Protein AF-A0A848VJ06-F1 (afdb_monomer)

Secondary structure (DSSP, 8-state):
--TTTTTSTT-SS---HHHHT-TTGGG------GGGSPPTTSTT--HHHHHT--HHHHHHHTTT-GGGGGHHHHHHHHHHHHHHHHHH--

Sequence (90 aa):
PRETAGEIGNWIYGCDVCQEVCPWNRFSSTTTEDRYRARPQLPQTSLEEWEELDVPAYRELFRRSAVKRTKYEGLMRNVRNALRNRDNVR

Foldseek 3Di:
DVVCLLVPAQDLDDDCVCVVPDPCNVVDDDDPDPVPDQDPVPVPDDLVNVLVQDPVNVCVNQPVHPVCVCPPVSSNSSSVSNVVNVVVPD

Structure (mmCIF, N/CA/C/O backbone):
data_AF-A0A848VJ06-F1
#
_entry.id   AF-A0A848VJ06-F1
#
loop_
_atom_site.group_PDB
_atom_site.id
_atom_site.type_symbol
_atom_site.label_atom_id
_atom_site.label_alt_id
_atom_site.label_comp_id
_atom_site.label_asym_id
_atom_site.label_entity_id
_atom_site.label_seq_id
_atom_site.pdbx_PDB_ins_code
_atom_site.Cartn_x
_atom_site.Cartn_y
_atom_site.Cartn_z
_atom_site.occupancy
_atom_site.B_iso_or_equiv
_atom_site.auth_seq_id
_atom_site.auth_comp_id
_atom_site.auth_asym_id
_atom_site.auth_atom_id
_atom_site.pdbx_PDB_model_num
ATOM 1 N N . PRO A 1 1 ? -13.259 6.965 0.046 1.00 70.56 1 PRO A N 1
ATOM 2 C CA . PRO A 1 1 ? -14.594 7.589 0.179 1.00 70.56 1 PRO A CA 1
ATOM 3 C C . PRO A 1 1 ? -15.611 6.503 0.520 1.00 70.56 1 PRO A C 1
ATOM 5 O O . PRO A 1 1 ? -15.244 5.335 0.422 1.00 70.56 1 PRO A O 1
ATOM 8 N N . ARG A 1 2 ? -16.827 6.838 0.966 1.00 76.12 2 ARG A N 1
ATOM 9 C CA . ARG A 1 2 ? -17.816 5.781 1.233 1.00 76.12 2 ARG A CA 1
ATOM 10 C C . ARG A 1 2 ? -18.310 5.151 -0.066 1.00 76.12 2 ARG A C 1
ATOM 12 O O . ARG A 1 2 ? -18.486 3.942 -0.071 1.00 76.12 2 ARG A O 1
ATOM 19 N N . GLU A 1 3 ? -18.440 5.930 -1.146 1.00 82.75 3 GLU A N 1
ATOM 20 C CA . GLU A 1 3 ? -18.908 5.401 -2.431 1.00 82.75 3 GLU A CA 1
ATOM 21 C C . GLU A 1 3 ? -17.982 4.318 -3.005 1.00 82.75 3 GLU A C 1
ATOM 23 O O . GLU A 1 3 ? -18.462 3.291 -3.458 1.00 82.75 3 GLU A O 1
ATOM 28 N N . THR 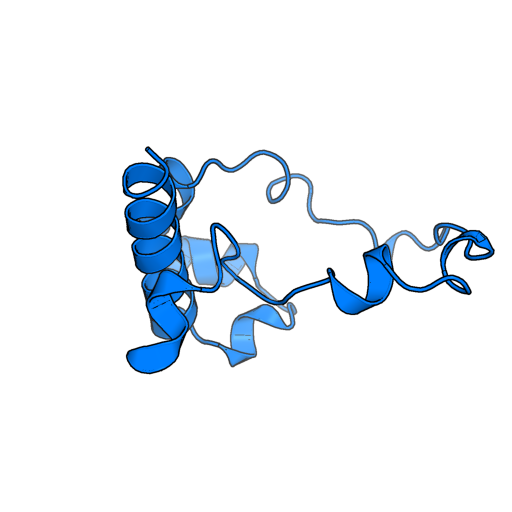A 1 4 ? -16.662 4.480 -2.883 1.00 81.88 4 THR A N 1
ATOM 29 C CA . THR A 1 4 ? -15.684 3.540 -3.455 1.00 81.88 4 THR A CA 1
ATOM 30 C C . THR A 1 4 ? -15.249 2.431 -2.498 1.00 81.88 4 THR A C 1
ATOM 32 O O . THR A 1 4 ? -14.457 1.572 -2.872 1.00 81.88 4 THR A O 1
ATOM 35 N N . ALA A 1 5 ? -15.722 2.420 -1.246 1.00 84.00 5 ALA A N 1
ATOM 36 C CA . ALA A 1 5 ? -15.218 1.491 -0.231 1.00 84.00 5 ALA A CA 1
ATOM 37 C C . ALA A 1 5 ? -15.437 0.012 -0.599 1.00 84.00 5 ALA A C 1
ATOM 39 O O . ALA A 1 5 ? -14.578 -0.805 -0.277 1.00 84.00 5 ALA A O 1
ATOM 40 N N . GLY A 1 6 ? -16.539 -0.304 -1.289 1.00 85.12 6 GLY A N 1
ATOM 41 C CA . GLY A 1 6 ? -16.886 -1.662 -1.728 1.00 85.12 6 GLY A CA 1
ATOM 42 C C . GLY A 1 6 ? -16.229 -2.114 -3.036 1.00 85.12 6 GLY A C 1
ATOM 43 O O . GLY A 1 6 ? -16.267 -3.293 -3.361 1.00 85.12 6 GLY A O 1
ATOM 44 N N . GLU A 1 7 ? -15.625 -1.197 -3.793 1.00 86.00 7 GLU A N 1
ATOM 45 C CA . GLU A 1 7 ? -15.144 -1.461 -5.161 1.00 86.00 7 GLU A CA 1
ATOM 46 C C . GLU A 1 7 ? -13.641 -1.777 -5.213 1.00 86.00 7 GLU A C 1
ATOM 48 O O . GLU A 1 7 ? -13.134 -2.302 -6.199 1.00 86.00 7 GLU A O 1
ATOM 53 N N . ILE A 1 8 ? -12.911 -1.464 -4.139 1.00 85.81 8 ILE A N 1
ATOM 54 C CA . ILE A 1 8 ? -11.441 -1.535 -4.061 1.00 85.81 8 ILE A CA 1
ATOM 55 C C . ILE A 1 8 ? -10.972 -2.933 -3.580 1.00 85.81 8 ILE A C 1
ATOM 57 O O . ILE A 1 8 ? -9.801 -3.141 -3.276 1.00 85.81 8 ILE A O 1
AT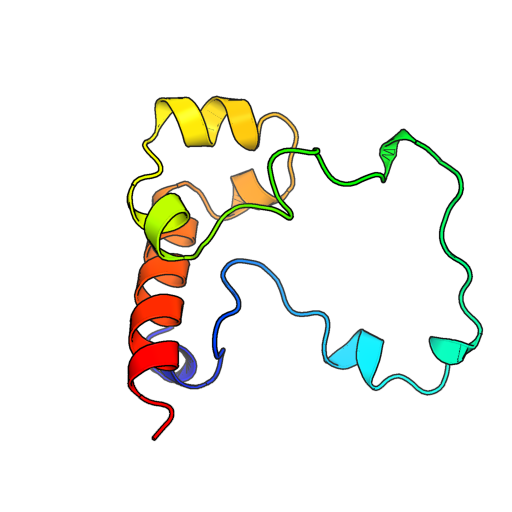OM 61 N N . GLY A 1 9 ? -11.868 -3.923 -3.491 1.00 88.62 9 GLY A N 1
ATOM 62 C CA . GLY A 1 9 ? -11.512 -5.298 -3.119 1.00 88.62 9 GLY A CA 1
ATOM 63 C C . GLY A 1 9 ? -10.683 -5.371 -1.829 1.00 88.62 9 GLY A C 1
ATOM 64 O O . GLY A 1 9 ? -11.013 -4.712 -0.841 1.00 88.62 9 GLY A O 1
ATOM 65 N N . ASN A 1 10 ? -9.583 -6.131 -1.865 1.00 91.56 10 ASN A N 1
ATOM 66 C CA . ASN A 1 10 ? -8.697 -6.352 -0.715 1.00 91.56 10 ASN A CA 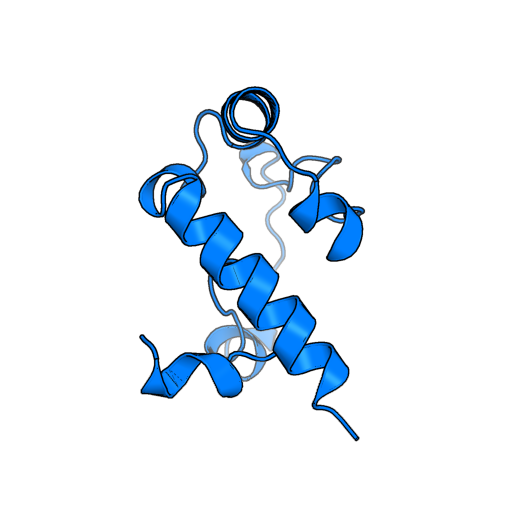1
ATOM 67 C C . ASN A 1 10 ? -7.482 -5.398 -0.670 1.00 91.56 10 ASN A C 1
ATOM 69 O O . ASN A 1 10 ? -6.558 -5.619 0.116 1.00 91.56 10 ASN A O 1
ATOM 73 N N . TRP A 1 11 ? -7.435 -4.348 -1.501 1.00 91.94 11 TRP A N 1
ATOM 74 C CA . TRP A 1 11 ? -6.296 -3.423 -1.517 1.00 91.94 11 TRP A CA 1
ATOM 75 C C . TRP A 1 11 ? -6.320 -2.479 -0.308 1.00 91.94 11 TRP A C 1
ATOM 77 O O . TRP A 1 11 ? -7.234 -1.673 -0.130 1.00 91.94 11 TRP A O 1
ATOM 87 N N . ILE A 1 12 ? -5.263 -2.527 0.508 1.00 93.88 12 ILE A N 1
ATOM 88 C CA . ILE A 1 12 ? -5.129 -1.672 1.700 1.00 93.88 12 ILE A CA 1
ATOM 89 C C . ILE A 1 12 ? -4.337 -0.379 1.432 1.00 93.88 12 ILE A C 1
ATOM 91 O O . ILE A 1 12 ? -4.510 0.620 2.140 1.00 93.88 12 ILE A O 1
ATOM 95 N N . TYR A 1 13 ? -3.496 -0.356 0.389 1.00 93.25 13 TYR A N 1
ATOM 96 C CA . TYR A 1 13 ? -2.710 0.810 -0.023 1.00 93.25 13 TYR A CA 1
ATOM 97 C C . TYR A 1 13 ? -2.300 0.731 -1.500 1.00 93.25 13 TYR A C 1
ATOM 99 O O . TYR A 1 13 ? -1.632 -0.217 -1.898 1.00 93.25 13 TYR A O 1
ATOM 107 N N . GLY A 1 14 ? -2.622 1.766 -2.282 1.00 92.00 14 GLY A N 1
ATOM 108 C CA . GLY A 1 14 ? -2.316 1.799 -3.718 1.00 92.00 14 GLY A CA 1
ATOM 109 C C . GLY A 1 14 ? -3.171 0.831 -4.546 1.00 92.00 14 GLY A C 1
ATOM 110 O O . GLY A 1 14 ? -4.063 0.172 -4.018 1.00 92.00 14 GLY A O 1
ATOM 111 N N . CYS A 1 15 ? -2.926 0.805 -5.855 1.00 91.88 15 CYS A N 1
ATOM 112 C CA . CYS A 1 15 ? -3.520 -0.123 -6.815 1.00 91.88 15 CYS A CA 1
ATOM 113 C C . CYS A 1 15 ? -2.594 -0.200 -8.032 1.00 91.88 15 CYS A C 1
ATOM 115 O O . CYS A 1 15 ? -2.227 0.845 -8.572 1.00 91.88 15 CYS A O 1
ATOM 117 N N . ASP A 1 16 ? -2.257 -1.416 -8.457 1.00 93.06 16 ASP A N 1
ATOM 118 C CA . ASP A 1 16 ? -1.369 -1.661 -9.598 1.00 93.06 16 ASP A CA 1
ATOM 119 C C . ASP A 1 16 ? -2.104 -2.238 -10.816 1.00 93.06 16 ASP A C 1
ATOM 121 O O . ASP A 1 16 ? -1.481 -2.500 -11.839 1.00 93.06 16 ASP A O 1
ATOM 125 N N . VAL A 1 17 ? -3.439 -2.344 -10.786 1.00 93.56 17 VAL A N 1
ATOM 126 C CA . VAL A 1 17 ? -4.233 -2.919 -11.892 1.00 93.56 17 VAL A CA 1
ATOM 127 C C . VAL A 1 17 ? -3.942 -2.228 -13.225 1.00 93.56 17 VAL A C 1
ATOM 129 O O . VAL A 1 17 ? -3.785 -2.893 -14.244 1.00 93.56 17 VAL A O 1
ATOM 132 N N . CYS A 1 18 ? -3.813 -0.896 -13.243 1.00 94.88 18 CYS A N 1
ATOM 133 C CA . CYS A 1 18 ? -3.494 -0.170 -14.476 1.00 94.88 18 CYS A CA 1
ATOM 134 C C . CYS A 1 18 ? -2.100 -0.510 -15.028 1.00 94.88 18 CYS A C 1
ATOM 136 O O . CYS A 1 18 ? -1.886 -0.428 -16.236 1.00 94.88 18 CYS A O 1
ATOM 138 N N . GLN A 1 19 ? -1.167 -0.906 -14.160 1.00 94.69 19 GLN A N 1
ATOM 139 C CA . GLN A 1 19 ? 0.153 -1.388 -14.545 1.00 94.69 19 GLN A CA 1
ATOM 140 C C . GLN A 1 19 ? 0.108 -2.855 -14.987 1.00 94.69 19 GLN A C 1
ATOM 142 O O . GLN A 1 19 ? 0.757 -3.197 -15.972 1.00 94.69 19 GLN A O 1
ATOM 147 N N . GLU A 1 20 ? -0.665 -3.703 -14.311 1.00 92.69 20 GLU A N 1
ATOM 148 C CA . GLU A 1 20 ? -0.813 -5.130 -14.629 1.00 92.69 20 GLU A CA 1
ATOM 149 C C . GLU A 1 20 ? -1.459 -5.357 -16.002 1.00 92.69 20 GLU A C 1
ATOM 151 O O . GLU A 1 20 ? -1.002 -6.198 -16.773 1.00 92.69 20 GLU A O 1
ATOM 156 N N . VAL A 1 21 ? -2.485 -4.570 -16.347 1.00 95.62 21 VAL A N 1
ATOM 157 C CA . VAL A 1 21 ? -3.178 -4.679 -17.646 1.00 95.62 21 VAL A CA 1
ATOM 158 C C . VAL A 1 21 ? -2.457 -3.942 -18.779 1.00 95.62 21 VAL A C 1
ATOM 160 O O . VAL A 1 21 ? -2.877 -4.017 -19.935 1.00 95.62 21 VAL A O 1
ATOM 163 N N . CYS A 1 22 ? -1.389 -3.196 -18.478 1.00 96.56 22 CYS A N 1
ATOM 164 C CA . CYS A 1 22 ? -0.697 -2.381 -19.469 1.00 96.56 22 CYS A CA 1
ATOM 165 C C . CYS A 1 22 ? 0.082 -3.264 -20.464 1.00 96.56 22 CYS A C 1
ATOM 167 O O . CYS A 1 22 ? 1.016 -3.966 -20.063 1.00 96.56 22 CYS A O 1
ATOM 169 N N . PRO A 1 23 ? -0.185 -3.174 -21.784 1.00 96.06 23 PRO A N 1
ATOM 170 C CA . PRO A 1 23 ? 0.499 -3.999 -22.783 1.00 96.06 23 PRO A CA 1
ATOM 171 C C . PRO A 1 23 ? 1.994 -3.680 -22.911 1.00 96.06 23 PRO A C 1
ATOM 173 O O . PRO A 1 23 ? 2.742 -4.485 -23.462 1.00 96.06 23 PRO A O 1
ATOM 176 N N . TRP A 1 24 ? 2.439 -2.522 -22.416 1.00 96.50 24 TRP A N 1
ATOM 177 C CA . TRP A 1 24 ? 3.847 -2.130 -22.411 1.00 96.50 24 TRP A CA 1
ATOM 178 C C . TRP A 1 24 ? 4.619 -2.698 -21.217 1.00 96.50 24 TRP A C 1
ATOM 180 O O . TRP A 1 24 ? 5.809 -2.975 -21.346 1.00 96.50 24 TRP A O 1
ATOM 190 N N . ASN A 1 25 ? 3.960 -2.947 -20.081 1.00 95.25 25 ASN A N 1
ATOM 191 C CA . ASN A 1 25 ? 4.640 -3.439 -18.880 1.00 95.25 25 ASN A CA 1
ATOM 192 C C . ASN A 1 25 ? 5.135 -4.883 -19.007 1.00 95.25 25 ASN A C 1
ATOM 194 O O . ASN A 1 25 ? 6.069 -5.262 -18.304 1.00 95.25 25 ASN A O 1
ATOM 198 N N . ARG A 1 26 ? 4.616 -5.661 -19.967 1.00 92.12 26 ARG A N 1
ATOM 199 C CA . ARG A 1 26 ? 5.162 -6.989 -20.310 1.00 92.12 26 ARG A CA 1
ATOM 200 C C . ARG A 1 26 ? 6.620 -6.953 -20.786 1.00 92.12 26 ARG A C 1
ATOM 202 O O . ARG A 1 26 ? 7.270 -7.989 -20.817 1.00 92.12 26 ARG A O 1
ATOM 209 N N . PHE A 1 27 ? 7.103 -5.781 -21.203 1.00 95.31 27 PHE A N 1
ATOM 210 C CA . PHE A 1 27 ? 8.485 -5.560 -21.629 1.00 95.31 27 PHE A CA 1
ATOM 211 C C . PHE A 1 27 ? 9.371 -4.996 -20.507 1.00 95.31 27 PHE A C 1
ATOM 213 O O . PHE A 1 27 ? 10.547 -4.723 -20.739 1.00 95.31 27 PHE A O 1
ATOM 220 N N . SER A 1 28 ? 8.813 -4.768 -19.314 1.00 92.94 28 SER A N 1
ATOM 221 C CA . SER A 1 28 ? 9.566 -4.266 -18.166 1.00 92.94 28 SER A CA 1
ATOM 222 C C . SER A 1 28 ? 10.410 -5.368 -17.520 1.00 92.94 28 SER A C 1
ATOM 224 O O . SER A 1 28 ? 10.061 -6.547 -17.562 1.00 92.94 28 SER A O 1
ATOM 226 N N . SER A 1 29 ? 1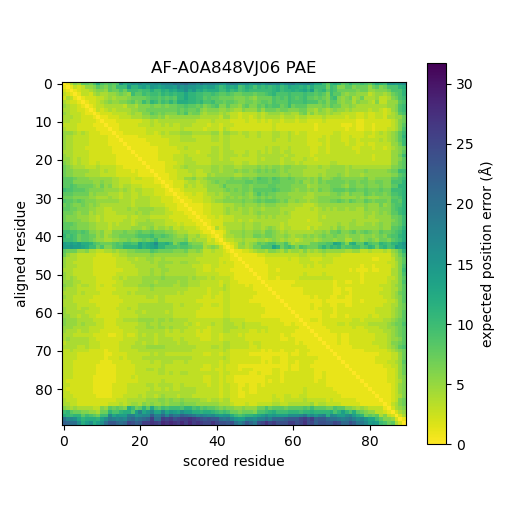1.518 -4.966 -16.899 1.00 92.88 29 SER A N 1
ATOM 227 C CA . SER A 1 29 ? 12.401 -5.858 -16.146 1.00 92.88 29 SER A CA 1
ATOM 228 C C . SER A 1 29 ? 12.401 -5.459 -14.677 1.00 92.88 29 SER A C 1
ATOM 230 O O . SER A 1 29 ? 12.469 -4.272 -14.350 1.00 92.88 29 SER A O 1
ATOM 232 N N . THR A 1 30 ? 12.377 -6.449 -13.785 1.00 92.06 30 THR A N 1
ATOM 233 C CA . THR A 1 30 ? 12.523 -6.216 -12.345 1.00 92.06 30 THR A CA 1
ATOM 234 C C . THR A 1 30 ? 13.859 -5.540 -12.053 1.00 92.06 30 THR A C 1
ATOM 236 O O . THR A 1 30 ? 14.900 -5.927 -12.584 1.00 92.06 30 THR A O 1
ATOM 239 N N . THR A 1 31 ? 13.838 -4.526 -11.190 1.00 93.56 31 THR A N 1
ATOM 240 C CA . THR A 1 31 ? 15.057 -3.831 -10.775 1.00 93.56 31 THR A CA 1
ATOM 241 C C . THR A 1 31 ? 15.963 -4.732 -9.933 1.00 93.56 31 THR A C 1
ATOM 243 O O . THR A 1 31 ? 15.492 -5.524 -9.118 1.00 93.56 31 THR A O 1
ATOM 246 N N . THR A 1 32 ? 17.274 -4.576 -10.099 1.00 95.25 32 THR A N 1
ATOM 247 C CA . THR A 1 32 ? 18.303 -5.234 -9.278 1.00 95.25 32 THR A CA 1
ATOM 248 C C . THR A 1 32 ? 18.750 -4.376 -8.092 1.00 95.25 32 THR A C 1
ATOM 250 O O . THR A 1 32 ? 19.601 -4.792 -7.314 1.00 95.25 32 THR A O 1
ATOM 253 N N . GLU A 1 33 ? 18.203 -3.169 -7.952 1.00 95.81 33 GLU A N 1
ATOM 254 C CA . GLU A 1 33 ? 18.559 -2.220 -6.901 1.00 95.81 33 GLU A CA 1
ATOM 255 C C . GLU A 1 33 ? 17.916 -2.607 -5.563 1.00 95.81 33 GLU A C 1
ATOM 257 O O . GLU A 1 33 ? 16.700 -2.503 -5.376 1.00 95.81 33 GLU A O 1
ATOM 262 N N . ASP A 1 34 ? 18.739 -2.988 -4.586 1.00 92.25 34 ASP A N 1
ATOM 263 C CA . ASP A 1 34 ? 18.267 -3.509 -3.297 1.00 92.25 34 ASP A CA 1
ATOM 264 C C . ASP A 1 34 ? 17.383 -2.531 -2.514 1.00 92.25 34 ASP A C 1
ATOM 266 O O . ASP A 1 34 ? 16.480 -2.947 -1.787 1.00 92.25 34 ASP A O 1
ATOM 270 N N . ARG A 1 35 ? 17.575 -1.220 -2.707 1.00 90.25 35 ARG A N 1
ATOM 271 C CA . ARG A 1 35 ? 16.768 -0.172 -2.059 1.00 90.25 35 ARG A CA 1
ATOM 272 C C . ARG A 1 35 ? 15.276 -0.224 -2.412 1.00 90.25 35 ARG A C 1
ATOM 274 O O . ARG A 1 35 ? 14.481 0.387 -1.701 1.00 90.25 35 ARG A O 1
ATOM 281 N N . TYR A 1 36 ? 14.908 -0.897 -3.506 1.00 89.69 36 TYR A N 1
ATOM 282 C CA . TYR A 1 36 ? 13.519 -1.059 -3.942 1.00 89.69 36 TYR A CA 1
ATOM 283 C C . TYR A 1 36 ? 12.903 -2.398 -3.530 1.00 89.69 36 TYR A C 1
ATOM 285 O O . TYR A 1 36 ? 11.715 -2.611 -3.773 1.00 89.69 36 TYR A O 1
ATOM 293 N N . ARG A 1 37 ? 13.658 -3.297 -2.883 1.00 89.69 37 ARG A N 1
ATOM 294 C CA . ARG A 1 37 ? 13.086 -4.543 -2.363 1.00 89.69 37 ARG A CA 1
ATOM 295 C C . ARG A 1 37 ? 12.076 -4.245 -1.256 1.00 89.69 37 ARG A C 1
ATOM 297 O O . ARG A 1 37 ? 12.295 -3.391 -0.393 1.00 89.69 37 ARG A O 1
ATOM 304 N N . ALA A 1 38 ? 10.968 -4.982 -1.270 1.00 88.31 38 ALA A N 1
ATOM 305 C CA . ALA A 1 38 ? 9.987 -4.929 -0.197 1.00 88.31 38 ALA A CA 1
ATOM 306 C C . ALA A 1 38 ? 10.624 -5.356 1.135 1.00 88.31 38 ALA A C 1
ATOM 308 O O . ALA A 1 38 ? 11.512 -6.209 1.181 1.00 88.31 38 ALA A O 1
ATOM 309 N N . ARG A 1 39 ? 10.148 -4.769 2.237 1.00 88.75 39 ARG A N 1
ATOM 310 C CA . ARG A 1 39 ? 10.561 -5.193 3.579 1.00 88.75 39 ARG A CA 1
ATOM 311 C C . ARG A 1 39 ? 10.057 -6.618 3.818 1.00 88.75 39 ARG A C 1
ATOM 313 O O . ARG A 1 39 ? 8.876 -6.840 3.558 1.00 88.75 39 ARG A O 1
ATOM 320 N N . PRO A 1 40 ? 10.876 -7.547 4.343 1.00 84.25 40 PRO A N 1
ATOM 321 C CA . PRO A 1 40 ? 10.494 -8.954 4.502 1.00 84.25 40 PRO A CA 1
ATOM 322 C C . PRO A 1 40 ? 9.186 -9.180 5.267 1.00 84.25 40 PRO A C 1
ATOM 324 O O . PRO A 1 40 ? 8.496 -10.161 5.027 1.00 84.25 40 PRO A O 1
ATOM 327 N N . GLN A 1 41 ? 8.834 -8.261 6.167 1.00 79.75 41 GLN A N 1
ATOM 328 C CA . GLN A 1 41 ? 7.635 -8.346 6.992 1.00 79.75 41 GLN A CA 1
ATOM 329 C C . GLN A 1 41 ? 6.338 -8.067 6.217 1.00 79.75 41 GLN A C 1
ATOM 331 O O . GLN A 1 41 ? 5.292 -8.492 6.674 1.00 79.75 41 GLN A O 1
ATOM 336 N N . LEU A 1 42 ? 6.372 -7.362 5.076 1.00 83.94 42 LEU A N 1
ATOM 337 C CA . LEU A 1 42 ? 5.152 -6.931 4.371 1.00 83.94 42 LEU A CA 1
ATOM 338 C C . LEU A 1 42 ? 4.456 -8.049 3.567 1.00 83.94 42 LEU A C 1
ATOM 340 O O . LEU A 1 42 ? 3.238 -8.156 3.672 1.00 83.94 42 LEU A O 1
ATOM 344 N N . PRO A 1 43 ? 5.158 -8.885 2.773 1.00 73.44 43 PRO A N 1
ATOM 345 C CA . PRO A 1 43 ? 4.510 -9.881 1.913 1.00 73.44 43 PRO A CA 1
ATOM 346 C C . PRO A 1 43 ? 3.860 -11.055 2.656 1.00 73.44 43 PRO A C 1
ATOM 348 O O . PRO A 1 43 ? 3.264 -11.905 2.007 1.00 73.44 43 PRO A O 1
ATOM 351 N N . GLN A 1 44 ? 4.046 -11.166 3.973 1.00 78.56 44 GLN A N 1
ATOM 352 C CA . GLN A 1 44 ? 3.603 -12.318 4.769 1.00 78.56 44 GLN A CA 1
ATOM 353 C C . GLN A 1 44 ? 2.420 -11.997 5.693 1.00 78.56 44 GLN A C 1
ATOM 355 O O . GLN A 1 44 ? 1.925 -12.897 6.356 1.00 78.56 44 GLN A O 1
ATOM 360 N N . THR A 1 45 ? 1.969 -10.741 5.749 1.00 87.00 45 THR A N 1
ATOM 361 C CA . THR A 1 45 ? 0.934 -10.299 6.694 1.00 87.00 45 THR A CA 1
ATOM 362 C C . THR A 1 45 ? -0.469 -10.483 6.111 1.00 87.00 45 THR A C 1
ATOM 364 O O . THR A 1 45 ? -0.812 -9.874 5.093 1.00 87.00 45 THR A O 1
ATOM 367 N N . SER A 1 46 ? -1.283 -11.301 6.775 1.00 91.56 46 SER A N 1
ATOM 368 C CA . SER A 1 46 ? -2.719 -11.476 6.517 1.00 91.56 46 SER A CA 1
ATOM 369 C C . SER A 1 46 ? -3.533 -10.221 6.866 1.00 91.56 46 SER A C 1
ATOM 3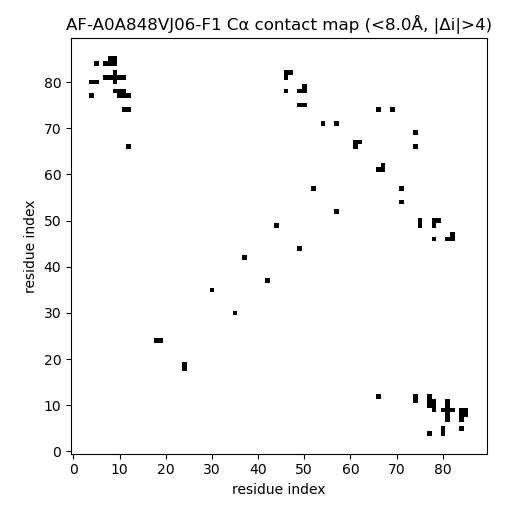71 O O . SER A 1 46 ? -3.063 -9.336 7.580 1.00 91.56 46 SER A O 1
ATOM 373 N N . LEU A 1 47 ? -4.772 -10.116 6.365 1.00 92.38 47 LEU A N 1
ATOM 374 C CA . LEU A 1 47 ? -5.645 -8.974 6.683 1.00 92.38 47 LEU A CA 1
ATOM 375 C C . LEU A 1 47 ? -6.011 -8.923 8.174 1.00 92.38 47 LEU A C 1
ATOM 377 O O . LEU A 1 47 ? -6.150 -7.834 8.722 1.00 92.38 47 LEU A O 1
ATOM 381 N N . GLU A 1 4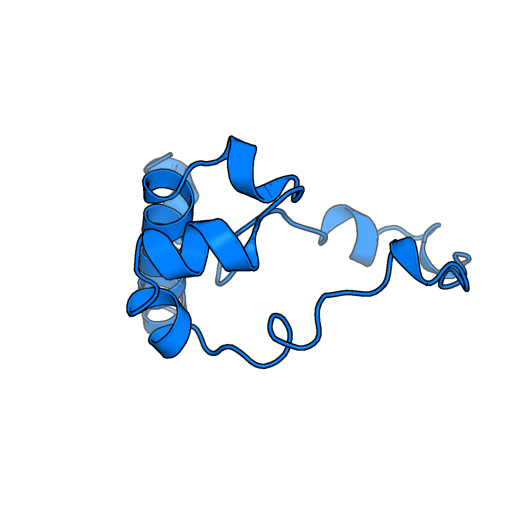8 ? -6.121 -10.082 8.817 1.00 93.81 48 GLU A N 1
ATOM 382 C CA . GLU A 1 48 ? -6.332 -10.244 10.254 1.00 93.81 48 GLU A CA 1
ATOM 383 C C . GLU A 1 48 ? -5.146 -9.690 11.050 1.00 93.81 48 GLU A C 1
ATOM 385 O O . GLU A 1 48 ? -5.323 -8.877 11.950 1.00 93.81 48 GLU A O 1
ATOM 390 N N . GLU A 1 49 ? -3.916 -10.049 10.673 1.00 93.75 49 GLU A N 1
ATOM 391 C CA . GLU A 1 49 ? -2.717 -9.490 11.310 1.00 93.75 49 GLU A CA 1
ATOM 392 C C . GLU A 1 49 ? -2.584 -7.980 11.064 1.00 93.75 49 GLU A C 1
ATOM 394 O O . GLU A 1 49 ? -2.095 -7.251 11.928 1.00 93.75 49 GLU A O 1
ATOM 399 N N . TRP A 1 50 ? -3.040 -7.484 9.907 1.00 94.62 50 TRP A N 1
ATOM 400 C CA . TRP A 1 50 ? -3.102 -6.045 9.645 1.00 94.62 50 TRP A CA 1
ATOM 401 C C . TRP A 1 50 ? -4.112 -5.318 10.535 1.00 94.62 50 TRP A C 1
ATOM 403 O O . TRP A 1 50 ? -3.891 -4.142 10.825 1.00 94.62 50 TRP A O 1
ATOM 413 N N . GLU A 1 51 ? -5.207 -5.964 10.946 1.00 95.31 51 GLU A N 1
ATOM 414 C CA . GLU A 1 51 ? -6.215 -5.367 11.832 1.00 95.31 51 GLU A CA 1
ATOM 415 C C . GLU A 1 51 ? -5.685 -5.158 13.257 1.00 95.31 51 GLU A C 1
ATOM 417 O O . GLU A 1 51 ? -6.013 -4.152 13.890 1.00 95.31 51 GLU A O 1
ATOM 422 N N . GLU A 1 52 ? -4.785 -6.034 13.703 1.00 95.50 52 GLU A N 1
ATOM 423 C CA . GLU A 1 52 ? -4.111 -5.960 15.005 1.00 95.50 52 GLU A CA 1
ATOM 424 C C . GLU A 1 52 ? -2.897 -5.009 15.019 1.00 95.50 52 GLU A C 1
ATOM 426 O O . GLU A 1 52 ? -2.238 -4.834 16.048 1.00 95.50 52 GLU A O 1
ATOM 431 N N . LEU A 1 53 ? -2.570 -4.367 13.889 1.00 95.38 53 LEU A N 1
ATOM 432 C CA . LEU A 1 53 ? -1.448 -3.434 13.805 1.00 95.38 53 LEU A CA 1
ATOM 433 C C . LEU A 1 53 ? -1.688 -2.220 14.709 1.00 95.38 53 LEU A C 1
ATOM 435 O O . LEU A 1 53 ? -2.570 -1.411 14.440 1.00 95.38 53 LEU A O 1
ATOM 439 N N . ASP A 1 54 ? -0.835 -2.020 15.713 1.00 96.69 54 ASP A N 1
ATOM 440 C CA . ASP A 1 54 ? -0.895 -0.848 16.584 1.00 96.69 54 ASP A CA 1
ATOM 441 C C . ASP A 1 54 ? -0.092 0.360 16.047 1.00 96.69 54 ASP A C 1
ATOM 443 O O . ASP A 1 54 ? 0.648 0.304 15.056 1.00 96.69 54 ASP A O 1
ATOM 447 N N . VAL A 1 55 ? -0.247 1.519 16.698 1.00 97.62 55 VAL A N 1
ATOM 448 C CA . VAL A 1 55 ? 0.425 2.762 16.279 1.00 97.62 55 VAL A CA 1
ATOM 449 C C . VAL A 1 55 ? 1.960 2.673 16.386 1.00 97.62 55 VAL A C 1
ATOM 451 O O . VAL A 1 55 ? 2.627 3.136 15.451 1.00 97.62 55 VAL A O 1
ATOM 454 N N . PRO A 1 56 ? 2.563 2.146 17.474 1.00 97.62 56 PRO A N 1
ATOM 455 C CA . PRO A 1 56 ? 4.007 1.910 17.543 1.00 97.62 56 PRO A CA 1
ATOM 456 C C . PRO A 1 56 ? 4.549 1.021 16.413 1.00 97.62 56 PRO A C 1
ATOM 458 O O . PRO A 1 56 ? 5.488 1.432 15.724 1.00 97.62 56 PRO A O 1
ATOM 461 N N . ALA A 1 57 ? 3.932 -0.133 16.159 1.00 94.44 57 ALA A N 1
ATOM 462 C CA . ALA A 1 57 ? 4.326 -1.067 15.110 1.00 94.44 57 ALA A CA 1
ATOM 463 C C . ALA A 1 57 ? 4.169 -0.439 13.724 1.00 94.44 57 ALA A C 1
ATOM 465 O O . ALA A 1 57 ? 5.112 -0.455 12.931 1.00 94.44 57 ALA A O 1
ATOM 466 N N . TYR A 1 58 ? 3.047 0.242 13.454 1.00 95.50 58 TYR A N 1
ATOM 467 C CA . TYR A 1 58 ? 2.870 1.049 12.241 1.00 95.50 58 TYR A CA 1
ATOM 468 C C . TYR A 1 58 ? 4.002 2.070 12.077 1.00 95.50 58 TYR A C 1
ATOM 470 O O . TYR A 1 58 ? 4.488 2.335 10.966 1.00 95.50 58 TYR A O 1
ATOM 478 N N . ARG A 1 59 ? 4.425 2.699 13.183 1.00 95.50 59 ARG A N 1
ATOM 479 C CA . ARG A 1 59 ? 5.441 3.743 13.126 1.00 95.50 59 ARG A CA 1
ATOM 480 C C . ARG A 1 59 ? 6.791 3.205 12.684 1.00 95.50 59 ARG A C 1
ATOM 482 O O . ARG A 1 59 ? 7.409 3.875 11.847 1.00 95.50 59 ARG A O 1
ATOM 489 N N . GLU A 1 60 ? 7.181 2.051 13.206 1.00 94.12 60 GLU A N 1
ATOM 490 C CA . GLU A 1 60 ? 8.431 1.376 12.872 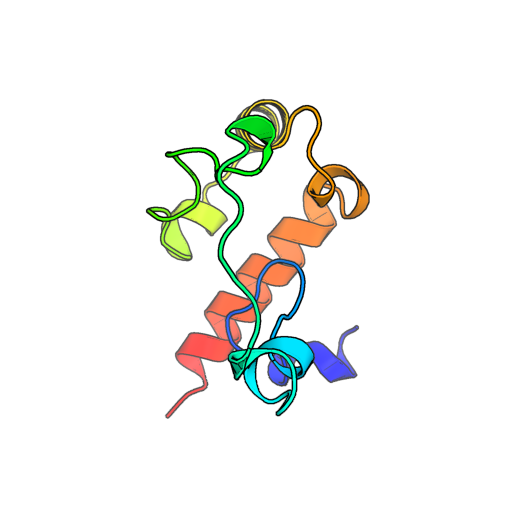1.00 94.12 60 GLU A CA 1
ATOM 491 C C . GLU A 1 60 ? 8.373 0.744 11.477 1.00 94.12 60 GLU A C 1
ATOM 493 O O . GLU A 1 60 ? 9.182 1.075 10.601 1.00 94.12 60 GLU A O 1
ATOM 498 N N . LEU A 1 61 ? 7.337 -0.058 11.217 1.00 92.88 61 LEU A N 1
ATOM 499 C CA . LEU A 1 61 ? 7.167 -0.809 9.975 1.00 92.88 61 LEU A CA 1
ATOM 500 C C . LEU A 1 61 ? 7.158 0.089 8.737 1.00 92.88 61 LEU A C 1
ATOM 502 O O . LEU A 1 61 ? 7.744 -0.266 7.716 1.00 92.88 61 LEU A O 1
ATOM 506 N N . PHE A 1 62 ? 6.565 1.283 8.831 1.00 93.81 62 PHE A N 1
ATOM 507 C CA . PHE A 1 62 ? 6.485 2.236 7.720 1.00 93.81 62 PHE A CA 1
ATOM 508 C C . PHE A 1 62 ? 7.428 3.438 7.861 1.00 93.81 62 PHE A C 1
ATOM 510 O O . PHE A 1 62 ? 7.251 4.457 7.186 1.00 93.81 62 PHE A O 1
ATOM 517 N N . ARG A 1 63 ? 8.448 3.383 8.727 1.00 93.69 63 ARG A N 1
ATOM 518 C CA . ARG A 1 63 ? 9.461 4.451 8.831 1.00 93.69 63 ARG A CA 1
ATOM 519 C C . ARG A 1 63 ? 10.117 4.697 7.467 1.00 93.69 63 ARG A C 1
ATOM 521 O O . ARG A 1 63 ? 10.630 3.759 6.876 1.00 93.69 63 ARG A O 1
ATOM 528 N N . ARG A 1 64 ? 10.133 5.941 6.967 1.00 93.12 64 ARG A N 1
ATOM 529 C CA . ARG A 1 64 ? 10.630 6.300 5.612 1.00 93.12 64 ARG A CA 1
ATOM 530 C C . ARG A 1 64 ? 9.872 5.626 4.448 1.00 93.12 64 ARG A C 1
ATOM 532 O O . ARG A 1 64 ? 10.429 5.480 3.368 1.00 93.12 64 ARG A O 1
ATOM 539 N N . SER A 1 65 ? 8.616 5.224 4.650 1.00 92.94 65 SER A N 1
ATOM 540 C CA . SER A 1 65 ? 7.743 4.707 3.586 1.00 92.94 65 SER A CA 1
ATOM 541 C C . SER A 1 65 ? 6.711 5.748 3.147 1.00 92.94 65 SER A C 1
ATOM 543 O O . SER A 1 65 ? 6.201 6.518 3.965 1.00 92.94 65 SER A O 1
ATOM 545 N N . ALA A 1 66 ? 6.345 5.722 1.864 1.00 94.06 66 ALA A N 1
ATOM 546 C CA . ALA A 1 66 ? 5.258 6.519 1.297 1.00 94.06 66 ALA A CA 1
ATOM 547 C C . ALA A 1 66 ? 3.904 6.282 1.993 1.00 94.06 66 ALA A C 1
ATOM 549 O O . ALA A 1 66 ? 3.073 7.196 2.035 1.00 94.06 66 ALA A O 1
ATOM 550 N N . VAL A 1 67 ? 3.711 5.099 2.595 1.00 94.75 67 VAL A N 1
ATOM 551 C CA . VAL A 1 67 ? 2.509 4.734 3.366 1.00 94.75 67 VAL A CA 1
ATOM 552 C C . VAL A 1 67 ? 2.227 5.743 4.480 1.00 94.75 67 VAL A C 1
ATOM 554 O O . VAL A 1 67 ? 1.069 6.057 4.745 1.00 94.75 67 VAL A O 1
ATOM 557 N N . LYS A 1 68 ? 3.263 6.381 5.046 1.00 95.38 68 LYS A N 1
ATOM 558 C CA . LYS A 1 68 ? 3.117 7.410 6.090 1.00 95.38 68 LYS A CA 1
ATOM 559 C C . LYS A 1 68 ? 2.188 8.560 5.710 1.00 95.38 68 LYS A C 1
ATOM 561 O O . LYS A 1 68 ? 1.568 9.133 6.605 1.00 95.38 68 LYS A O 1
ATOM 566 N N . ARG A 1 69 ? 2.055 8.872 4.415 1.00 95.38 69 ARG A N 1
ATOM 567 C CA . ARG A 1 69 ? 1.168 9.936 3.914 1.00 95.38 69 ARG A CA 1
ATOM 568 C C . ARG A 1 69 ? -0.312 9.657 4.185 1.00 95.38 69 ARG A C 1
ATOM 570 O O . ARG A 1 69 ? -1.058 10.603 4.402 1.00 95.38 69 ARG A O 1
ATOM 577 N N . THR A 1 70 ? -0.723 8.386 4.229 1.00 94.62 70 THR A N 1
ATOM 578 C CA . THR A 1 70 ? -2.121 8.009 4.516 1.00 94.62 70 THR A CA 1
ATOM 579 C C . THR A 1 70 ? -2.461 8.089 6.009 1.00 94.62 70 THR A C 1
ATOM 581 O O . THR A 1 70 ? -3.633 8.149 6.373 1.00 94.62 70 THR A O 1
ATOM 584 N N . LYS A 1 71 ? -1.434 8.159 6.874 1.00 97.12 71 LYS A N 1
ATOM 585 C CA . LYS A 1 71 ? -1.528 8.063 8.341 1.00 97.12 71 LYS A CA 1
ATOM 586 C C . LYS A 1 71 ? -2.095 6.712 8.805 1.00 97.12 71 LYS A C 1
ATOM 588 O O . LYS A 1 71 ? -2.671 5.953 8.034 1.00 97.12 71 LYS A O 1
ATOM 593 N N . TYR A 1 72 ? -1.924 6.419 10.091 1.00 97.56 72 TYR A N 1
ATOM 594 C CA . TYR A 1 72 ? -2.400 5.171 10.693 1.00 97.56 72 TYR A CA 1
ATOM 595 C C . TYR A 1 72 ? -3.907 4.969 10.470 1.00 97.56 72 TYR A C 1
ATOM 597 O O . TYR A 1 72 ? -4.328 3.958 9.925 1.00 97.56 72 TYR A O 1
ATOM 605 N N . GLU A 1 73 ? -4.712 5.984 10.785 1.00 97.19 73 GLU A N 1
ATOM 606 C CA . GLU A 1 73 ? -6.172 5.932 10.641 1.00 97.19 73 GLU A CA 1
ATOM 607 C C . GLU A 1 73 ? -6.623 5.665 9.201 1.00 97.19 73 GLU A C 1
ATOM 609 O O . GLU A 1 73 ? -7.574 4.917 8.977 1.00 97.19 73 GLU A O 1
ATOM 614 N N . GLY A 1 74 ? -5.935 6.253 8.216 1.00 95.56 74 GLY A N 1
ATOM 615 C CA . GLY A 1 74 ? -6.243 6.042 6.806 1.00 95.56 74 GLY A CA 1
ATOM 616 C C . GLY A 1 74 ? -5.937 4.618 6.354 1.00 95.56 74 GLY A C 1
ATOM 617 O O . GLY A 1 74 ? -6.733 4.049 5.608 1.00 95.56 74 GLY A O 1
ATOM 618 N N . LEU A 1 75 ? -4.832 4.036 6.834 1.00 96.06 75 LEU A N 1
ATOM 619 C CA . LEU A 1 75 ? -4.475 2.646 6.554 1.00 96.06 75 LEU A CA 1
ATOM 620 C C . LEU A 1 75 ? -5.483 1.696 7.209 1.00 96.06 75 LEU A C 1
ATOM 622 O O . LEU A 1 75 ? -6.083 0.886 6.512 1.00 96.06 75 LEU A O 1
ATOM 626 N N . MET A 1 76 ? -5.753 1.859 8.508 1.00 96.94 76 MET A N 1
ATOM 627 C CA . MET A 1 76 ? -6.685 0.993 9.242 1.00 96.94 76 MET A CA 1
ATOM 628 C C . MET A 1 76 ? -8.115 1.075 8.708 1.00 96.94 76 MET A C 1
ATOM 630 O O . MET A 1 76 ? -8.838 0.082 8.693 1.00 96.94 76 MET A O 1
ATOM 634 N N . ARG A 1 77 ? -8.543 2.244 8.215 1.00 94.94 77 ARG A N 1
ATOM 635 C CA . ARG A 1 77 ? -9.816 2.366 7.493 1.00 94.94 77 ARG A CA 1
ATOM 636 C C . ARG A 1 77 ? -9.842 1.462 6.258 1.00 94.94 77 ARG A C 1
ATOM 638 O O . ARG A 1 77 ? -10.850 0.805 6.025 1.00 94.94 77 ARG A O 1
ATOM 645 N N . ASN A 1 78 ? -8.767 1.440 5.472 1.00 94.81 78 ASN A N 1
ATOM 646 C CA . ASN A 1 78 ? -8.698 0.611 4.273 1.00 94.81 78 ASN A CA 1
ATOM 647 C C . ASN A 1 78 ? -8.605 -0.884 4.619 1.00 94.81 78 ASN A C 1
ATOM 649 O O . ASN A 1 78 ? -9.275 -1.673 3.969 1.00 94.81 78 ASN A O 1
ATOM 653 N N . VAL A 1 79 ? -7.864 -1.260 5.669 1.00 95.25 79 VAL A N 1
ATOM 654 C CA . VAL A 1 79 ? -7.809 -2.646 6.182 1.00 95.25 79 VAL A CA 1
ATOM 655 C C . VAL A 1 79 ? -9.209 -3.155 6.535 1.00 95.25 79 VAL A C 1
ATOM 657 O O . VAL A 1 79 ? -9.628 -4.201 6.050 1.00 95.25 79 VAL A O 1
ATOM 660 N N . ARG A 1 80 ? -9.995 -2.371 7.284 1.00 94.19 80 ARG A N 1
ATOM 661 C CA . ARG A 1 80 ? -11.382 -2.736 7.624 1.00 94.19 80 ARG A CA 1
ATOM 662 C C . ARG A 1 80 ? -12.293 -2.838 6.402 1.00 94.19 80 ARG A C 1
ATOM 664 O O . ARG A 1 80 ? -13.196 -3.668 6.386 1.00 94.19 80 ARG A O 1
ATOM 671 N N . ASN A 1 81 ? -12.087 -1.991 5.393 1.00 94.00 81 ASN A N 1
ATOM 672 C CA . ASN A 1 81 ? -12.821 -2.107 4.134 1.00 94.00 81 ASN A CA 1
ATOM 673 C C . ASN A 1 81 ? -12.433 -3.392 3.390 1.00 94.00 81 ASN A C 1
ATOM 675 O O . ASN A 1 81 ? -13.321 -4.094 2.931 1.00 94.00 81 ASN A O 1
ATOM 679 N N . ALA A 1 82 ? -11.143 -3.728 3.329 1.00 93.75 82 ALA A N 1
ATOM 680 C CA . ALA A 1 82 ? -10.653 -4.951 2.698 1.00 93.75 82 ALA A CA 1
ATOM 681 C C . ALA A 1 82 ? -11.224 -6.214 3.363 1.00 93.75 82 ALA A C 1
ATOM 683 O O . ALA A 1 82 ? -11.702 -7.098 2.661 1.00 93.75 82 ALA A O 1
ATOM 684 N N . LEU A 1 83 ? -11.261 -6.267 4.700 1.00 93.62 83 LEU A N 1
ATOM 685 C CA . LEU A 1 83 ? -11.908 -7.358 5.443 1.00 93.62 83 LEU A CA 1
ATOM 686 C C . LEU A 1 83 ? -13.389 -7.500 5.062 1.00 93.62 83 LEU A C 1
ATOM 688 O O . LEU A 1 83 ? -13.826 -8.572 4.654 1.00 93.62 83 LEU A O 1
ATOM 692 N N . ARG A 1 84 ? -14.143 -6.393 5.088 1.00 91.94 84 ARG A N 1
ATOM 693 C CA . ARG A 1 84 ? -15.560 -6.385 4.685 1.00 91.94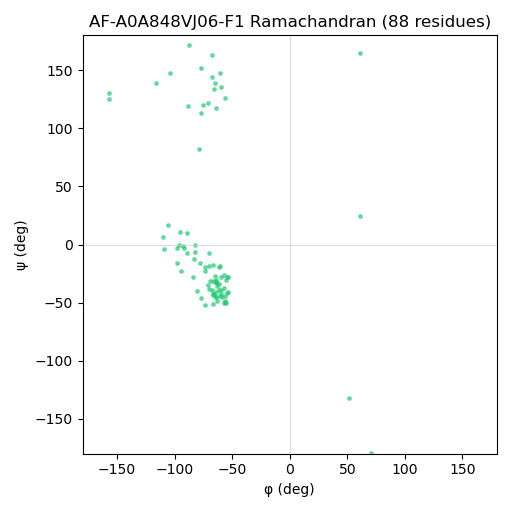 84 ARG A CA 1
ATOM 694 C C . ARG A 1 84 ? -15.758 -6.821 3.237 1.00 91.94 84 ARG A C 1
ATOM 696 O O . ARG A 1 84 ? -16.702 -7.543 2.945 1.00 91.94 84 ARG A O 1
ATOM 703 N N . ASN A 1 85 ? -14.908 -6.356 2.327 1.00 90.81 85 ASN A N 1
ATOM 704 C CA . ASN A 1 85 ? -15.016 -6.674 0.908 1.00 90.81 85 ASN A CA 1
ATOM 705 C C . ASN A 1 85 ? -14.755 -8.155 0.661 1.00 90.81 85 ASN A C 1
ATOM 707 O O . ASN A 1 85 ? -15.523 -8.769 -0.070 1.00 90.81 85 ASN A O 1
ATOM 711 N N . ARG A 1 86 ? -13.742 -8.734 1.317 1.00 86.94 86 ARG A N 1
ATOM 712 C CA . ARG A 1 86 ? -13.447 -10.168 1.254 1.00 86.94 86 ARG A CA 1
ATOM 713 C C . ARG A 1 86 ? -14.651 -11.014 1.664 1.00 86.94 86 ARG A C 1
ATOM 715 O O . ARG A 1 86 ? -14.974 -11.970 0.970 1.00 86.94 86 ARG A O 1
ATOM 722 N N . ASP A 1 87 ? -15.334 -10.629 2.739 1.00 78.19 87 ASP A N 1
ATOM 723 C CA . ASP A 1 87 ? -16.494 -11.364 3.259 1.00 78.19 87 ASP A CA 1
ATOM 724 C C . ASP A 1 87 ? -17.759 -11.186 2.388 1.00 78.19 87 ASP A C 1
ATOM 726 O O . ASP A 1 87 ? -18.686 -11.995 2.452 1.00 78.19 87 ASP A O 1
ATOM 730 N N . ASN A 1 88 ? -17.793 -10.141 1.551 1.00 67.81 88 ASN A N 1
ATOM 731 C CA . ASN A 1 88 ? -18.875 -9.854 0.605 1.00 67.81 88 ASN A CA 1
ATOM 732 C C . ASN A 1 88 ? -18.688 -10.521 -0.772 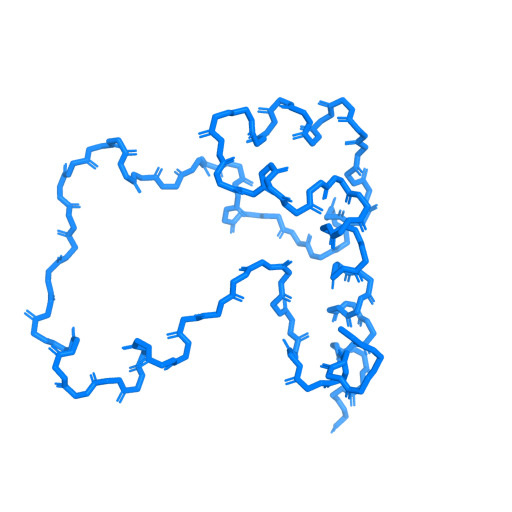1.00 67.81 88 ASN A C 1
ATOM 734 O O . ASN A 1 88 ? -19.608 -10.466 -1.590 1.00 67.81 88 ASN A O 1
ATOM 738 N N . VAL A 1 89 ? -17.541 -11.158 -1.040 1.00 58.59 89 VAL A N 1
ATOM 739 C CA . VAL A 1 89 ? -17.352 -12.010 -2.224 1.00 58.59 89 VAL A CA 1
ATOM 740 C C . VAL A 1 89 ? -18.011 -13.367 -1.946 1.00 58.59 89 VAL A C 1
ATOM 742 O O . VAL A 1 89 ? -17.362 -14.311 -1.499 1.00 58.59 89 VAL A O 1
ATOM 745 N N . ARG A 1 90 ? -19.330 -13.436 -2.151 1.00 43.28 90 ARG A N 1
ATOM 746 C CA . ARG A 1 90 ? -20.058 -14.696 -2.373 1.00 43.28 90 ARG A CA 1
ATOM 747 C C . ARG A 1 90 ? -20.061 -15.047 -3.851 1.00 43.28 90 ARG A C 1
ATOM 749 O O . ARG A 1 90 ? -20.251 -14.114 -4.661 1.00 43.28 90 ARG A O 1
#

pLDDT: mean 90.48, std 8.56, range [43.28, 97.62]

Nearest PDB structures (foldseek):
  5d08-assembly2_B  TM=8.560E-01  e=2.451E-02  Bacillus subtilis subsp. subtilis str. 168
  5d0b-assembly2_B  TM=8.694E-01  e=4.904E-02  Bacillus subtilis subsp. subtilis str. 168

Solvent-accessible surface area (backbone atoms only — not comparable to full-atom values): 5760 Å² total; per-residue (Å²): 106,80,88,54,45,73,74,52,43,69,51,49,76,80,82,57,63,76,55,72,73,32,85,67,52,81,75,61,73,86,80,87,59,72,90,73,58,77,62,84,71,62,90,74,61,49,74,70,61,57,69,70,58,46,72,70,57,51,51,61,78,37,59,98,38,79,66,57,79,55,39,70,68,49,38,53,54,27,42,55,33,14,55,54,30,57,74,64,67,122

Radius of gyration: 14.96 Å; Cα contacts (8 Å, |Δi|>4): 47; chains: 1; bounding box: 39×25×40 Å

Mean predicted aligned error: 4.44 Å